Protein AF-A0A520I7S7-F1 (afdb_monomer_lite)

Radius of gyration: 37.5 Å; chains: 1; bounding box: 99×30×79 Å

Secondary structure (DSSP, 8-state):
---S-STTSS-SSTT---TTS-HHHHHHHHHHHHHHHHHHHHHHHHHHHHHHHHHHHHHHHHHHHHHHHHHHHHHHHHHHHHHHHHHHH-HHHHHHHHHHHHHHHHHHH-

Foldseek 3Di:
DDDPPDPVPPDPDVVDPDVPCPPVNVVVVVVVVVVVVVVVVVVVVCVVCVVVVVVVVVVVVVVVVVVVVVVVVVVVVLVVQLVVVCVPVHNVVSNVVSVVVVVVVVVVVD

pLDDT: mean 81.98, std 16.26, range [50.28, 98.5]

Structure (mmCIF, N/CA/C/O backbone):
data_AF-A0A520I7S7-F1
#
_entry.id   AF-A0A520I7S7-F1
#
loop_
_atom_site.group_PDB
_atom_site.id
_atom_site.type_symbol
_atom_site.label_atom_id
_atom_site.label_alt_id
_atom_site.label_comp_id
_atom_site.label_asym_id
_atom_site.label_entity_id
_atom_site.label_seq_id
_atom_site.pdbx_PDB_ins_code
_atom_site.Cartn_x
_atom_site.Cartn_y
_atom_site.Cartn_z
_atom_site.occupancy
_atom_site.B_iso_or_equiv
_atom_site.auth_seq_id
_atom_site.auth_comp_id
_atom_site.auth_asym_id
_atom_site.auth_atom_id
_atom_site.pdbx_PDB_model_num
ATOM 1 N N . MET A 1 1 ? -78.448 5.915 32.210 1.00 54.69 1 MET A N 1
ATOM 2 C CA . MET A 1 1 ? -77.125 5.264 32.102 1.00 54.69 1 MET A CA 1
ATOM 3 C C . MET A 1 1 ? -76.076 6.333 32.388 1.00 54.69 1 MET A C 1
ATOM 5 O O . MET A 1 1 ? -75.835 7.153 31.511 1.00 54.69 1 MET A O 1
ATOM 9 N N . PRO A 1 2 ? -75.605 6.459 33.642 1.00 51.50 2 PRO A N 1
ATOM 10 C CA . PRO A 1 2 ? -74.843 7.617 34.089 1.00 51.50 2 PRO A CA 1
ATOM 11 C C . PRO A 1 2 ? -73.340 7.467 33.817 1.00 51.50 2 PRO A C 1
ATOM 13 O O . PRO A 1 2 ? -72.791 6.376 33.685 1.00 51.50 2 PRO A O 1
ATOM 16 N N . THR A 1 3 ? -72.721 8.628 33.684 1.00 56.03 3 THR A N 1
ATOM 17 C CA . THR A 1 3 ? -71.379 8.979 33.222 1.00 56.03 3 THR A CA 1
ATOM 18 C C . THR A 1 3 ? -70.233 8.417 34.074 1.00 56.03 3 THR A C 1
ATOM 20 O O . THR A 1 3 ? -69.943 8.932 35.147 1.00 56.03 3 THR A O 1
ATOM 23 N N . ARG A 1 4 ? -69.501 7.425 33.547 1.00 59.41 4 ARG A N 1
ATOM 24 C CA . ARG A 1 4 ? -68.213 6.924 34.072 1.00 59.41 4 ARG A CA 1
ATOM 25 C C . ARG A 1 4 ? -67.042 7.717 33.457 1.00 59.41 4 ARG A C 1
ATOM 27 O O . ARG A 1 4 ? -66.297 7.175 32.645 1.00 59.41 4 ARG A O 1
ATOM 34 N N . ARG A 1 5 ? -66.939 9.030 33.711 1.00 63.72 5 ARG A N 1
ATOM 35 C CA . ARG A 1 5 ? -65.827 9.857 33.171 1.00 63.72 5 ARG A CA 1
ATOM 36 C C . ARG A 1 5 ? -65.471 11.110 33.987 1.00 63.72 5 ARG A C 1
ATOM 38 O O . ARG A 1 5 ? -64.773 11.973 33.470 1.00 63.72 5 ARG A O 1
ATOM 45 N N . SER A 1 6 ? -65.930 11.230 35.230 1.00 57.12 6 SER A N 1
ATOM 46 C CA . SER A 1 6 ? -65.582 12.356 36.116 1.00 57.12 6 SER A CA 1
ATOM 47 C C . SER A 1 6 ? -64.438 12.049 37.085 1.00 57.12 6 SER A C 1
ATOM 49 O O . SER A 1 6 ? -63.784 12.973 37.547 1.00 57.12 6 SER A O 1
ATOM 51 N N . ASP A 1 7 ? -64.130 10.775 37.332 1.00 57.09 7 ASP A N 1
ATOM 52 C CA . ASP A 1 7 ? -63.260 10.391 38.458 1.00 57.09 7 ASP A CA 1
ATOM 53 C C . ASP A 1 7 ? -61.759 10.414 38.112 1.00 57.09 7 ASP A C 1
ATOM 55 O O . ASP A 1 7 ? -60.912 10.180 38.963 1.00 57.09 7 ASP A O 1
ATOM 59 N N . VAL A 1 8 ? -61.414 10.722 36.856 1.00 56.75 8 VAL A N 1
ATOM 60 C CA . VAL A 1 8 ? -60.019 10.802 36.372 1.00 56.75 8 VAL A CA 1
ATOM 61 C C . VAL A 1 8 ? -59.481 12.244 36.412 1.00 56.75 8 VAL A C 1
ATOM 63 O O . VAL A 1 8 ? -58.321 12.483 36.102 1.00 56.75 8 VAL A O 1
ATOM 66 N N . LEU A 1 9 ? -60.316 13.225 36.782 1.00 59.38 9 LEU A N 1
ATOM 67 C CA . LEU A 1 9 ? -59.969 14.657 36.784 1.00 59.38 9 LEU A CA 1
ATOM 68 C C . LEU A 1 9 ? -60.062 15.324 38.166 1.00 59.38 9 LEU A C 1
ATOM 70 O O . LEU A 1 9 ? -59.780 16.513 38.279 1.00 59.38 9 LEU A O 1
ATOM 74 N N . SER A 1 10 ? -60.426 14.585 39.215 1.00 57.12 10 SER A N 1
ATOM 75 C CA . SER A 1 10 ? -60.616 15.146 40.562 1.00 57.12 10 SER A CA 1
ATOM 76 C C . SER A 1 10 ? -59.395 15.057 41.461 1.00 57.12 10 SER A C 1
ATOM 78 O O . SER A 1 10 ? -59.515 15.367 42.642 1.00 57.12 10 SER A O 1
ATOM 80 N N . ASP A 1 11 ? -58.232 14.683 40.930 1.00 58.31 11 ASP A N 1
ATOM 81 C CA . ASP A 1 11 ? -57.069 14.523 41.784 1.00 58.31 11 ASP A CA 1
ATOM 82 C C . ASP A 1 11 ? -55.793 15.155 41.249 1.00 58.31 11 ASP A C 1
ATOM 84 O O . ASP A 1 11 ? -54.935 14.486 40.671 1.00 58.31 11 ASP A O 1
ATOM 88 N N . PRO A 1 12 ? -55.639 16.474 41.429 1.00 55.88 12 PRO A N 1
ATOM 89 C CA . PRO A 1 12 ? -54.354 17.089 41.187 1.00 55.88 12 PRO A CA 1
ATOM 90 C C . PRO A 1 12 ? -53.305 16.725 42.266 1.00 55.88 12 PRO A C 1
ATOM 92 O O . PRO A 1 12 ? -52.142 17.038 42.034 1.00 55.88 12 PRO A O 1
ATOM 95 N N . LEU A 1 13 ? -53.647 16.079 43.404 1.00 56.25 13 LEU A N 1
ATOM 96 C CA . LEU A 1 13 ? -52.798 16.052 44.620 1.00 56.25 13 LEU A CA 1
ATOM 97 C C . LEU A 1 13 ? -52.655 14.689 45.373 1.00 56.25 13 LEU A C 1
ATOM 99 O O . LEU A 1 13 ? -51.803 14.610 46.257 1.00 56.25 13 LEU A O 1
ATOM 103 N N . THR A 1 14 ? -53.357 13.594 45.046 1.00 54.97 14 THR A N 1
ATOM 104 C CA . THR A 1 14 ? -53.245 12.282 45.763 1.00 54.97 14 THR A CA 1
ATOM 105 C C . THR A 1 14 ? -51.970 11.484 45.469 1.00 54.97 14 THR A C 1
ATOM 107 O O . THR A 1 14 ? -51.842 10.313 45.812 1.00 54.97 14 THR A O 1
ATOM 110 N N . PHE A 1 15 ? -50.939 12.116 44.918 1.00 51.81 15 PHE A N 1
ATOM 111 C CA . PHE A 1 15 ? -49.605 11.512 44.888 1.00 51.81 15 PHE A CA 1
ATOM 112 C C . PHE A 1 15 ? -48.806 11.742 46.182 1.00 51.81 15 PHE A C 1
ATOM 114 O O . PHE A 1 15 ? -47.663 11.301 46.255 1.00 51.81 15 PHE A O 1
ATOM 121 N N . ALA A 1 16 ? -49.365 12.423 47.194 1.00 58.03 16 ALA A N 1
ATOM 122 C CA . ALA A 1 16 ? -48.577 12.888 48.340 1.00 58.03 16 ALA A CA 1
ATOM 123 C C . ALA A 1 16 ? -49.257 12.793 49.721 1.00 58.03 16 ALA A C 1
ATOM 125 O O . ALA A 1 16 ? -48.910 13.560 50.615 1.00 58.03 16 ALA A O 1
ATOM 126 N N . THR A 1 17 ? -50.195 11.870 49.954 1.00 56.22 17 THR A N 1
ATOM 127 C CA . THR A 1 17 ? -50.667 11.611 51.330 1.00 56.22 17 THR A CA 1
ATOM 128 C C . THR A 1 17 ? -49.878 10.464 51.959 1.00 56.22 17 THR A C 1
ATOM 130 O O . THR A 1 17 ? -50.304 9.310 51.934 1.00 56.22 17 THR A O 1
ATOM 133 N N . GLY A 1 18 ? -48.710 10.800 52.502 1.00 50.28 18 GLY A N 1
ATOM 134 C CA . GLY A 1 18 ? -47.872 9.932 53.326 1.00 50.28 18 GLY A CA 1
ATOM 135 C C . GLY A 1 18 ? -46.864 10.782 54.095 1.00 50.28 18 GLY A C 1
ATOM 136 O O . GLY A 1 18 ? -45.789 11.081 53.587 1.00 50.28 18 GLY A O 1
ATOM 137 N N . GLU A 1 19 ? -47.230 11.198 55.303 1.00 53.00 19 GLU A N 1
ATOM 138 C CA . GLU A 1 19 ? -46.495 12.122 56.182 1.00 53.00 19 GLU A CA 1
ATOM 139 C C . GLU A 1 19 ? -45.143 11.614 56.735 1.00 53.00 19 GLU A C 1
ATOM 141 O O . GLU A 1 19 ? -44.641 12.184 57.693 1.00 53.00 19 GLU A O 1
ATOM 146 N N . ASP A 1 20 ? -44.491 10.628 56.108 1.00 54.94 20 ASP A N 1
ATOM 147 C CA . ASP A 1 20 ? -43.192 10.097 56.567 1.00 54.94 20 ASP A CA 1
ATOM 148 C C . ASP A 1 20 ? -42.138 9.878 55.464 1.00 54.94 20 ASP A C 1
ATOM 150 O O . ASP A 1 20 ? -41.027 9.431 55.758 1.00 54.94 20 ASP A O 1
ATOM 154 N N . GLU A 1 21 ? -42.406 10.225 54.200 1.00 56.31 21 GLU A N 1
ATOM 155 C CA . GLU A 1 21 ? -41.346 10.241 53.182 1.00 56.31 21 GLU A CA 1
ATOM 156 C C . GLU A 1 21 ? -40.828 11.671 53.000 1.00 56.31 21 GLU A C 1
ATOM 158 O O . GLU A 1 21 ? -41.319 12.466 52.199 1.00 56.31 21 GLU A O 1
ATOM 163 N N . SER A 1 22 ? -39.843 12.018 53.834 1.00 69.81 22 SER A N 1
ATOM 164 C CA . SER A 1 22 ? -39.158 13.311 53.799 1.00 69.81 22 SER A CA 1
ATOM 165 C C . SER A 1 22 ? -38.701 13.638 52.378 1.00 69.81 22 SER A C 1
ATOM 167 O O . SER A 1 22 ? -38.105 12.808 51.700 1.00 69.81 22 SER A O 1
ATOM 169 N N . LEU A 1 23 ? -38.877 14.881 51.928 1.00 73.19 23 LEU A N 1
ATOM 170 C CA . LEU A 1 23 ? -38.342 15.344 50.639 1.00 73.19 23 LEU A CA 1
ATOM 171 C C . LEU A 1 23 ? -36.846 15.004 50.466 1.00 73.19 23 LEU A C 1
ATOM 173 O O . LEU A 1 23 ? -36.377 14.774 49.351 1.00 73.19 23 LEU A O 1
ATOM 177 N N . ALA A 1 24 ? -36.106 14.901 51.575 1.00 75.81 24 ALA A N 1
ATOM 178 C CA . ALA A 1 24 ? -34.724 14.443 51.590 1.00 75.81 24 ALA A CA 1
ATOM 179 C C . ALA A 1 24 ? -34.546 12.981 51.123 1.00 75.81 24 ALA A C 1
ATOM 181 O O . ALA A 1 24 ? -33.566 12.689 50.438 1.00 75.81 24 ALA A O 1
ATOM 182 N N . SER A 1 25 ? -35.465 12.063 51.443 1.00 76.56 25 SER A N 1
ATOM 183 C CA . SER A 1 25 ? -35.392 10.664 50.997 1.00 76.56 25 SER A CA 1
ATOM 184 C C . SER A 1 25 ? -35.728 10.517 49.514 1.00 76.56 25 SER A C 1
ATOM 186 O O . SER A 1 25 ? -35.052 9.756 48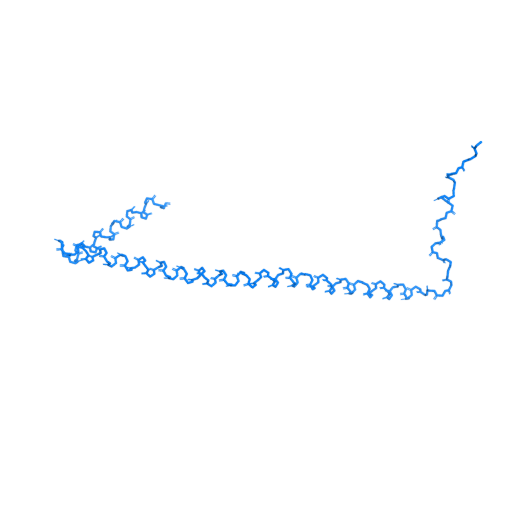.824 1.00 76.56 25 SER A O 1
ATOM 188 N N . ILE A 1 26 ? -36.674 11.302 48.987 1.00 82.06 26 ILE A N 1
ATOM 189 C CA . ILE A 1 26 ? -37.006 11.321 47.551 1.00 82.06 26 ILE A CA 1
ATOM 190 C C . ILE A 1 26 ? -35.809 11.822 46.733 1.00 82.06 26 ILE A C 1
ATOM 192 O O . ILE A 1 26 ? -35.406 11.189 45.756 1.00 82.06 26 ILE A O 1
ATOM 196 N N . VAL A 1 27 ? -35.181 12.923 47.162 1.00 78.75 27 VAL A N 1
ATOM 197 C CA . VAL A 1 27 ? -33.974 13.463 46.512 1.00 78.75 27 VAL A CA 1
ATOM 198 C C . VAL A 1 27 ? -32.791 12.499 46.647 1.00 78.75 27 VAL A C 1
ATOM 200 O O . VAL A 1 27 ? -32.062 12.286 45.678 1.00 78.75 27 VAL A O 1
ATOM 203 N N . GLY A 1 28 ? -32.614 11.867 47.810 1.00 83.38 28 GLY A N 1
ATOM 204 C CA . GLY A 1 28 ? -31.574 10.857 48.024 1.00 83.38 28 GLY A CA 1
ATOM 205 C C . GLY A 1 28 ? -31.753 9.620 47.139 1.00 83.38 28 GLY A C 1
ATOM 206 O O . GLY A 1 28 ? -30.774 9.079 46.616 1.00 83.38 28 GLY A O 1
ATOM 207 N N . ARG A 1 29 ? -33.000 9.204 46.904 1.00 81.75 29 ARG A N 1
ATOM 208 C CA . ARG A 1 29 ? -33.340 8.084 46.024 1.00 81.75 29 ARG A CA 1
ATOM 209 C C . ARG A 1 29 ? -33.126 8.435 44.554 1.00 81.75 29 ARG A C 1
ATOM 211 O O . ARG A 1 29 ? -32.465 7.671 43.861 1.00 81.75 29 ARG A O 1
ATOM 218 N N . LEU A 1 30 ? -33.551 9.621 44.115 1.00 83.12 30 LEU A N 1
ATOM 219 C CA . LEU A 1 30 ? -33.246 10.144 42.778 1.00 83.12 30 LEU A CA 1
ATOM 220 C C . LEU A 1 30 ? -31.735 10.205 42.538 1.00 83.12 30 LEU A C 1
ATOM 222 O O . LEU A 1 30 ? -31.259 9.653 41.558 1.00 83.12 30 LEU A O 1
ATOM 226 N N . ALA A 1 31 ? -30.959 10.789 43.456 1.00 82.50 31 ALA A N 1
ATOM 227 C CA . ALA A 1 31 ? -29.503 10.867 43.326 1.00 82.50 31 ALA A CA 1
ATOM 228 C C . ALA A 1 31 ? -28.842 9.479 43.222 1.00 82.50 31 ALA A C 1
ATOM 230 O O . ALA A 1 31 ? -27.888 9.288 42.462 1.00 82.50 31 ALA A O 1
ATOM 231 N N . THR A 1 32 ? -29.365 8.503 43.966 1.00 83.06 32 THR A N 1
ATOM 232 C CA . THR A 1 32 ? -28.887 7.116 43.941 1.00 83.06 32 THR A CA 1
ATOM 233 C C . THR A 1 32 ? -29.242 6.422 42.625 1.00 83.06 32 THR A C 1
ATOM 235 O O . THR A 1 32 ? -28.384 5.760 42.038 1.00 83.06 32 THR A O 1
ATOM 238 N N . GLU A 1 33 ? -30.460 6.613 42.117 1.00 84.75 33 GLU A N 1
ATOM 239 C CA . GLU A 1 33 ? -30.889 6.065 40.828 1.00 84.75 33 GLU A CA 1
ATOM 240 C C . GLU A 1 33 ? -30.135 6.701 39.653 1.00 84.75 33 GLU A C 1
ATOM 242 O O . GLU A 1 33 ? -29.657 5.972 38.785 1.00 84.75 33 GLU A O 1
ATOM 247 N N . THR A 1 34 ? -29.887 8.016 39.665 1.00 82.88 34 THR A N 1
ATOM 248 C CA . THR A 1 34 ? -29.077 8.690 38.633 1.00 82.88 34 THR A CA 1
ATOM 249 C C . THR A 1 34 ? -27.638 8.184 38.628 1.00 82.88 34 THR A C 1
ATOM 251 O O . THR A 1 34 ? -27.059 7.954 37.567 1.00 82.88 34 THR A O 1
ATOM 254 N N . LYS A 1 35 ? -27.043 7.968 39.809 1.00 84.75 35 LYS A N 1
ATOM 255 C CA . LYS A 1 35 ? -25.691 7.407 39.923 1.00 84.75 35 LYS A CA 1
ATOM 256 C C . LYS A 1 35 ? -25.636 5.977 39.391 1.00 84.75 35 LYS A C 1
ATOM 258 O O . LYS A 1 35 ? -24.719 5.658 38.640 1.00 84.75 35 LYS A O 1
ATOM 263 N N . SER A 1 36 ? -26.614 5.149 39.761 1.00 82.25 36 SER A N 1
ATOM 264 C CA . SER A 1 36 ? -26.746 3.771 39.277 1.00 82.25 36 SER A CA 1
ATOM 265 C C . SER A 1 36 ? -26.864 3.730 37.749 1.00 82.25 36 SER A C 1
ATOM 267 O O . SER A 1 36 ? -26.116 3.001 37.091 1.00 82.25 36 SER A O 1
ATOM 269 N N . LEU A 1 37 ? -27.709 4.597 37.181 1.00 83.56 37 LEU A N 1
ATOM 270 C CA . LEU A 1 37 ? -27.897 4.748 35.740 1.00 83.56 37 LEU A CA 1
ATOM 271 C C . LEU A 1 37 ? -26.604 5.179 35.034 1.00 83.56 37 LEU A C 1
ATOM 273 O O . LEU A 1 37 ? -26.212 4.557 34.050 1.00 83.56 37 LEU A O 1
ATOM 277 N N . ALA A 1 38 ? -25.884 6.162 35.580 1.00 82.94 38 ALA A N 1
ATOM 278 C CA . ALA A 1 38 ? -24.604 6.602 35.031 1.00 82.94 38 ALA A CA 1
ATOM 279 C C . ALA A 1 38 ? -23.560 5.470 35.018 1.00 82.94 38 ALA A C 1
ATOM 281 O O . ALA A 1 38 ? -22.870 5.269 34.018 1.00 82.94 38 ALA A O 1
ATOM 282 N N . THR A 1 39 ? -23.457 4.677 36.092 1.00 84.19 39 THR A N 1
ATOM 283 C CA . THR A 1 39 ? -22.567 3.503 36.107 1.00 84.19 39 THR A CA 1
ATOM 284 C C . THR A 1 39 ? -22.985 2.426 35.108 1.00 84.19 39 THR A C 1
ATOM 286 O O . THR A 1 39 ? -22.113 1.805 34.497 1.00 84.19 39 THR A O 1
ATOM 289 N N . ALA A 1 40 ? -24.287 2.216 34.907 1.00 85.50 40 ALA A N 1
ATOM 290 C CA . ALA A 1 40 ? -24.800 1.257 33.935 1.00 85.50 40 ALA A CA 1
ATOM 291 C C . ALA A 1 40 ? -24.502 1.698 32.496 1.00 85.50 40 ALA A C 1
ATOM 293 O O . ALA A 1 40 ? -24.022 0.891 31.703 1.00 85.50 40 ALA A O 1
ATOM 294 N N . GLU A 1 41 ? -24.686 2.977 32.164 1.00 80.69 41 GLU A N 1
ATOM 295 C CA . GLU A 1 41 ? -24.335 3.507 30.844 1.00 80.69 41 GLU A CA 1
ATOM 296 C C . GLU A 1 41 ? -22.836 3.393 30.569 1.00 80.69 41 GLU A C 1
ATOM 298 O O . GLU A 1 41 ? -22.441 2.928 29.500 1.00 80.69 41 GLU A O 1
ATOM 303 N N . VAL A 1 42 ? -21.984 3.726 31.544 1.00 81.56 42 VAL A N 1
ATOM 304 C CA . VAL A 1 42 ? -20.527 3.558 31.415 1.00 81.56 42 VAL A CA 1
ATOM 305 C C . VAL A 1 42 ? -20.160 2.089 31.185 1.00 81.56 42 VAL A C 1
ATOM 307 O O . VAL A 1 42 ? -19.313 1.794 30.339 1.00 81.56 42 VAL A O 1
ATOM 310 N N . ALA A 1 43 ? -20.800 1.155 31.892 1.00 80.69 43 ALA A N 1
ATOM 311 C CA . ALA A 1 43 ? -20.582 -0.277 31.700 1.00 80.69 43 ALA A CA 1
ATOM 312 C C . ALA A 1 43 ? -21.046 -0.755 30.313 1.00 80.69 43 ALA A 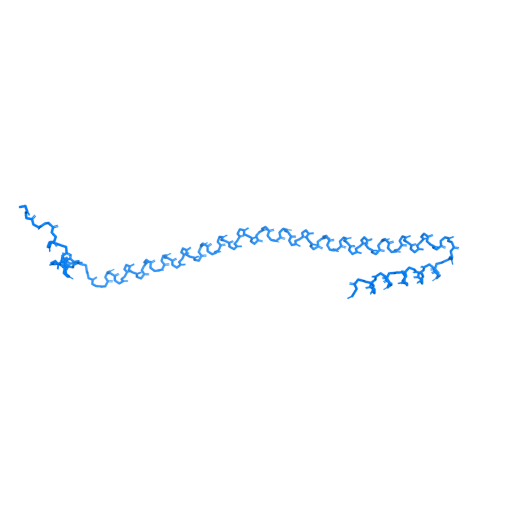C 1
ATOM 314 O O . ALA A 1 43 ? -20.324 -1.506 29.657 1.00 80.69 43 ALA A O 1
ATOM 315 N N . VAL A 1 44 ? -22.195 -0.273 29.831 1.00 79.75 44 VAL A N 1
ATOM 316 C CA . VAL A 1 44 ? -22.727 -0.569 28.492 1.00 79.75 44 VAL A CA 1
ATOM 317 C C . VAL A 1 44 ? -21.806 -0.022 27.403 1.00 79.75 44 VAL A C 1
ATOM 319 O O . VAL A 1 44 ? -21.460 -0.755 26.479 1.00 79.75 44 VAL A O 1
ATOM 322 N N . TYR A 1 45 ? -21.337 1.224 27.521 1.00 74.62 45 TYR A N 1
ATOM 323 C CA . TYR A 1 45 ? -20.357 1.792 26.594 1.00 74.62 45 TYR A CA 1
ATOM 324 C C . TYR A 1 45 ? -19.059 0.987 26.603 1.00 74.62 45 TYR A C 1
ATOM 326 O O . TYR A 1 45 ? -18.555 0.614 25.545 1.00 74.62 45 TYR A O 1
ATOM 334 N N . LYS A 1 46 ? -18.539 0.650 27.785 1.00 76.75 46 LYS A N 1
ATOM 335 C CA . LYS A 1 46 ? -17.313 -0.139 27.919 1.00 76.75 46 LYS A CA 1
ATOM 336 C C . LYS A 1 46 ? -17.448 -1.538 27.316 1.00 76.75 46 LYS A C 1
ATOM 338 O O . LYS A 1 46 ? -16.503 -1.994 26.684 1.00 76.75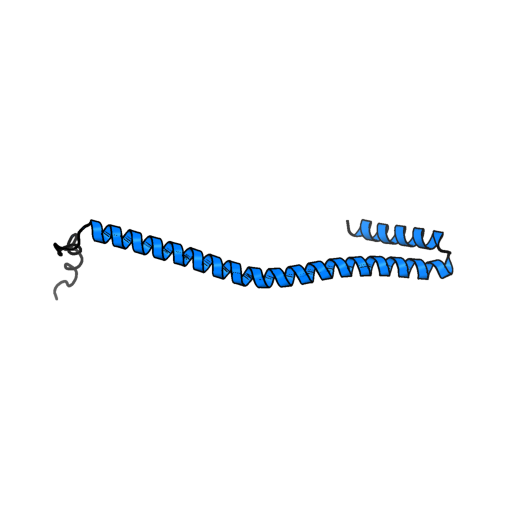 46 LYS A O 1
ATOM 343 N N . ALA A 1 47 ? -18.595 -2.200 27.462 1.00 73.12 47 ALA A N 1
ATOM 344 C CA . ALA A 1 47 ? -18.858 -3.491 26.827 1.00 73.12 47 ALA A CA 1
ATOM 345 C C . ALA A 1 47 ? -18.938 -3.353 25.298 1.00 73.12 47 ALA A C 1
ATOM 347 O O . ALA A 1 47 ? -18.248 -4.065 24.571 1.00 73.12 47 ALA A O 1
ATOM 348 N N . LYS A 1 48 ? -19.688 -2.357 24.809 1.00 73.00 48 LYS A N 1
ATOM 349 C CA . LYS A 1 48 ? -19.874 -2.102 23.376 1.00 73.00 48 LYS A CA 1
ATOM 350 C C . LYS A 1 48 ? -18.556 -1.784 22.666 1.00 73.00 48 LYS A C 1
ATOM 352 O O . LYS A 1 48 ? -18.335 -2.273 21.561 1.00 73.00 48 LYS A O 1
ATOM 357 N N . PHE A 1 49 ? -17.674 -1.015 23.311 1.00 63.66 49 PHE A N 1
ATOM 358 C CA . PHE A 1 49 ? -16.340 -0.688 22.797 1.00 63.66 49 PHE A CA 1
ATOM 359 C C . PHE A 1 49 ? -15.298 -1.782 23.057 1.00 63.66 49 PHE A C 1
ATOM 361 O O . PHE A 1 49 ? -14.416 -1.983 22.230 1.00 63.66 49 PHE A O 1
ATOM 368 N N . GLY A 1 50 ? -15.369 -2.495 24.181 1.00 62.66 50 GLY A N 1
ATOM 369 C CA . GLY A 1 50 ? -14.405 -3.540 24.535 1.00 62.66 50 GLY A CA 1
ATOM 370 C C . GLY A 1 50 ? -14.515 -4.772 23.639 1.00 62.66 50 GLY A C 1
ATOM 371 O O . GLY A 1 50 ? -13.499 -5.317 23.204 1.00 62.66 50 GLY A O 1
ATOM 372 N N . GLU A 1 51 ? -15.741 -5.173 23.308 1.00 60.47 51 GLU A N 1
ATOM 373 C CA . GLU A 1 51 ? -15.993 -6.345 22.471 1.00 60.47 51 GLU A CA 1
ATOM 374 C C . GLU A 1 51 ? -15.596 -6.092 21.012 1.00 60.47 51 GLU A C 1
ATOM 376 O O . GLU A 1 51 ? -14.885 -6.902 20.412 1.00 60.47 51 GLU A O 1
ATOM 381 N N . THR A 1 52 ? -15.907 -4.904 20.478 1.00 60.28 52 THR A N 1
ATOM 382 C CA . THR A 1 52 ? -15.422 -4.494 19.151 1.00 60.28 52 THR A CA 1
ATOM 383 C C . THR A 1 52 ? -13.907 -4.302 19.126 1.00 60.28 52 THR A C 1
ATOM 385 O O . THR A 1 52 ? -13.254 -4.798 18.209 1.00 60.28 52 THR A O 1
ATOM 388 N N . ALA A 1 53 ? -13.306 -3.647 20.125 1.00 62.25 53 ALA A N 1
ATOM 389 C CA . ALA A 1 53 ? -11.869 -3.363 20.133 1.00 62.25 53 ALA A CA 1
ATOM 390 C C . ALA A 1 53 ? -10.998 -4.625 20.013 1.00 62.25 53 ALA A C 1
ATOM 392 O O . ALA A 1 53 ? -9.959 -4.590 19.351 1.00 62.25 53 ALA A O 1
ATOM 393 N N . SER A 1 54 ? -11.416 -5.749 20.604 1.00 63.03 54 SER A N 1
ATOM 394 C CA . SER A 1 54 ? -10.668 -7.010 20.512 1.00 63.03 54 SER A CA 1
ATOM 395 C C . SER A 1 54 ? -10.645 -7.583 19.085 1.00 63.03 54 SER A C 1
ATOM 397 O O . SER A 1 54 ? -9.583 -7.973 18.590 1.00 63.03 54 SER A O 1
ATOM 399 N N . ALA A 1 55 ? -11.784 -7.545 18.386 1.00 65.88 55 ALA A N 1
ATOM 400 C CA . ALA A 1 55 ? -11.912 -7.997 17.005 1.00 65.88 55 ALA A CA 1
ATOM 401 C C . ALA A 1 55 ? -11.145 -7.077 16.038 1.00 65.88 55 ALA A C 1
ATOM 403 O O . ALA A 1 55 ? -10.406 -7.561 15.177 1.00 65.88 55 ALA A O 1
ATOM 404 N N . TYR A 1 56 ? -11.231 -5.756 16.238 1.00 71.56 56 TYR A N 1
ATOM 405 C CA . TYR A 1 56 ? -10.467 -4.777 15.457 1.00 71.56 56 TYR A CA 1
ATOM 406 C C . TYR A 1 56 ? -8.960 -4.926 15.650 1.00 71.56 56 TYR A C 1
ATOM 408 O O . TYR A 1 56 ? -8.212 -4.765 14.691 1.00 71.56 56 TYR A O 1
ATOM 416 N N . LYS A 1 57 ? -8.491 -5.275 16.854 1.00 77.38 57 LYS A N 1
ATOM 417 C CA . LYS A 1 57 ? -7.060 -5.469 17.114 1.00 77.38 57 LYS A CA 1
ATOM 418 C C . LYS A 1 57 ? -6.493 -6.639 16.309 1.00 77.38 57 LYS A C 1
ATOM 420 O O . LYS A 1 57 ? -5.431 -6.503 15.707 1.00 77.38 57 LYS A O 1
ATOM 425 N N . SER A 1 58 ? -7.198 -7.770 16.286 1.00 77.12 58 SER A N 1
ATOM 426 C CA . SER A 1 58 ? -6.806 -8.938 15.488 1.00 77.12 58 SER A CA 1
ATOM 427 C C . SER A 1 58 ? -6.805 -8.605 13.993 1.00 77.12 58 SER A C 1
ATOM 429 O O . SER A 1 58 ? -5.791 -8.788 13.320 1.00 77.12 58 SER A O 1
ATOM 431 N N . ALA A 1 59 ? -7.889 -8.003 13.494 1.00 79.88 59 ALA A N 1
ATOM 432 C CA . ALA A 1 59 ? -7.992 -7.578 12.100 1.00 79.88 59 ALA A CA 1
ATOM 433 C C . ALA A 1 59 ? -6.888 -6.579 11.700 1.00 79.88 59 ALA A C 1
ATOM 435 O O . ALA A 1 59 ? -6.281 -6.727 10.642 1.00 79.88 59 ALA A O 1
ATOM 436 N N . ALA A 1 60 ? -6.568 -5.610 12.562 1.00 86.62 60 ALA A N 1
ATOM 437 C CA . ALA A 1 60 ? -5.501 -4.640 12.330 1.00 86.62 60 ALA A CA 1
ATOM 438 C C . ALA A 1 60 ? -4.112 -5.297 12.277 1.00 86.62 60 ALA A C 1
ATOM 440 O O . ALA A 1 60 ? -3.296 -4.925 11.436 1.00 86.62 60 ALA A O 1
ATOM 441 N N . MET A 1 61 ? -3.844 -6.294 13.128 1.00 88.75 61 MET A N 1
ATOM 442 C CA . MET A 1 61 ? -2.588 -7.050 13.087 1.00 88.75 61 MET A CA 1
ATOM 443 C C . MET A 1 61 ? -2.458 -7.855 11.792 1.00 88.75 61 MET A C 1
ATOM 445 O O . MET A 1 61 ? -1.424 -7.773 11.131 1.00 88.75 61 MET A O 1
ATOM 449 N N . PHE A 1 62 ? -3.506 -8.577 11.384 1.00 90.12 62 PHE A N 1
ATOM 450 C CA . PHE A 1 62 ? -3.499 -9.303 10.112 1.00 90.12 62 PHE A CA 1
ATOM 451 C C . PHE A 1 62 ? -3.330 -8.366 8.916 1.00 90.12 62 PHE A C 1
ATOM 453 O O . PHE A 1 62 ? -2.558 -8.674 8.011 1.00 90.12 62 PHE A O 1
ATOM 460 N N . PHE A 1 63 ? -3.985 -7.204 8.929 1.00 92.12 63 PHE A N 1
ATOM 461 C CA . PHE A 1 63 ? -3.826 -6.199 7.883 1.00 92.12 63 PHE A CA 1
ATOM 462 C C . PHE A 1 63 ? -2.398 -5.644 7.832 1.00 92.12 63 PHE A C 1
ATOM 464 O O . PHE A 1 63 ? -1.811 -5.570 6.757 1.00 92.12 63 PHE A O 1
ATOM 471 N N . ALA A 1 64 ? -1.800 -5.321 8.982 1.00 95.00 64 ALA A N 1
ATOM 472 C CA . ALA A 1 64 ? -0.418 -4.850 9.045 1.00 95.00 64 ALA A CA 1
ATOM 473 C C . ALA A 1 64 ? 0.562 -5.888 8.476 1.00 95.00 64 ALA A C 1
ATOM 475 O O . ALA A 1 64 ? 1.409 -5.553 7.649 1.00 95.00 64 ALA A O 1
ATOM 476 N N . VAL A 1 65 ? 0.410 -7.159 8.860 1.00 96.62 65 VAL A N 1
ATOM 477 C CA . VAL A 1 65 ? 1.220 -8.257 8.314 1.00 96.62 65 VAL A CA 1
ATOM 478 C C . VAL A 1 65 ? 0.993 -8.403 6.810 1.00 96.62 65 VAL A C 1
ATOM 480 O O . VAL A 1 65 ? 1.962 -8.521 6.064 1.00 96.62 65 VAL A O 1
ATOM 483 N N . ALA A 1 66 ? -0.254 -8.337 6.341 1.00 96.12 66 ALA A N 1
ATOM 484 C CA . ALA A 1 66 ? -0.575 -8.423 4.920 1.00 96.12 66 ALA A CA 1
ATOM 485 C C . ALA A 1 66 ? 0.069 -7.289 4.109 1.00 96.12 66 ALA A C 1
ATOM 487 O O . ALA A 1 66 ? 0.614 -7.554 3.043 1.00 96.12 66 ALA A O 1
ATOM 488 N N . VAL A 1 67 ? 0.078 -6.053 4.617 1.00 97.75 67 VAL A N 1
ATOM 489 C CA . VAL A 1 67 ? 0.745 -4.912 3.966 1.00 97.75 67 VAL A CA 1
ATOM 490 C C . VAL A 1 67 ? 2.253 -5.140 3.866 1.00 97.75 67 VAL A C 1
ATOM 492 O O . VAL A 1 67 ? 2.834 -4.942 2.800 1.00 97.75 67 VAL A O 1
ATOM 495 N N . VAL A 1 68 ? 2.890 -5.601 4.946 1.00 98.25 68 VAL A N 1
ATOM 496 C CA . VAL A 1 68 ? 4.329 -5.910 4.946 1.00 98.25 68 VAL A CA 1
ATOM 497 C C . VAL A 1 68 ? 4.646 -7.031 3.953 1.00 98.25 68 VAL A C 1
ATOM 499 O O . VAL A 1 68 ? 5.585 -6.907 3.168 1.00 98.25 68 VAL A O 1
ATOM 502 N N . LEU A 1 69 ? 3.847 -8.101 3.942 1.00 98.06 69 LEU A N 1
ATOM 503 C CA . LEU A 1 69 ? 4.017 -9.213 3.007 1.00 98.06 69 LEU A CA 1
ATOM 504 C C . LEU A 1 69 ? 3.759 -8.795 1.557 1.00 98.06 69 LEU A C 1
ATOM 506 O O . LEU A 1 69 ? 4.504 -9.212 0.677 1.00 98.06 69 LEU A O 1
ATOM 510 N N . ALA A 1 70 ? 2.759 -7.952 1.300 1.00 98.06 70 ALA A N 1
ATOM 511 C CA . ALA A 1 70 ? 2.477 -7.424 -0.030 1.00 98.06 70 ALA A CA 1
ATOM 512 C C . ALA A 1 70 ? 3.644 -6.575 -0.551 1.00 98.06 70 ALA A C 1
ATOM 514 O O . ALA A 1 70 ? 4.060 -6.743 -1.696 1.00 98.06 70 ALA A O 1
ATOM 515 N N . LEU A 1 71 ? 4.226 -5.720 0.298 1.00 97.88 71 LEU A N 1
ATOM 516 C CA . LEU A 1 71 ? 5.410 -4.940 -0.057 1.00 97.88 71 LEU A CA 1
ATOM 517 C C . LEU A 1 71 ? 6.622 -5.843 -0.328 1.00 97.88 71 LEU A C 1
ATOM 519 O O . LEU A 1 71 ? 7.305 -5.666 -1.336 1.00 97.88 71 LEU A O 1
ATOM 523 N N . ALA A 1 72 ? 6.873 -6.835 0.530 1.00 98.31 72 ALA A N 1
ATOM 524 C CA . ALA A 1 72 ? 7.962 -7.791 0.342 1.00 98.31 72 ALA A CA 1
ATOM 525 C C . ALA A 1 72 ? 7.797 -8.600 -0.957 1.00 98.31 72 ALA A C 1
ATOM 527 O O . ALA A 1 72 ? 8.754 -8.753 -1.717 1.00 98.31 72 ALA A O 1
ATOM 528 N N . ALA A 1 73 ? 6.580 -9.067 -1.242 1.00 98.44 73 ALA A N 1
ATOM 529 C CA . ALA A 1 73 ? 6.249 -9.782 -2.468 1.00 98.44 73 ALA A CA 1
ATOM 530 C C . ALA A 1 73 ? 6.423 -8.899 -3.708 1.00 98.44 73 ALA A C 1
ATOM 532 O O . ALA A 1 73 ? 6.975 -9.362 -4.701 1.00 98.44 73 ALA A O 1
ATOM 533 N N . LEU A 1 74 ? 6.016 -7.627 -3.649 1.00 98.12 74 LEU A N 1
ATOM 534 C CA . LEU A 1 74 ? 6.207 -6.676 -4.744 1.00 98.12 74 LEU A CA 1
ATOM 535 C C . LEU A 1 74 ? 7.695 -6.450 -5.033 1.00 98.12 74 LEU A C 1
ATOM 537 O O . LEU A 1 74 ? 8.106 -6.531 -6.187 1.00 98.12 74 LEU A O 1
ATOM 541 N N . ILE A 1 75 ? 8.523 -6.246 -4.005 1.00 98.19 75 ILE A N 1
ATOM 542 C CA . ILE A 1 75 ? 9.979 -6.120 -4.176 1.00 98.19 75 ILE A CA 1
ATOM 543 C C . ILE A 1 75 ? 10.559 -7.400 -4.792 1.00 98.19 75 ILE A C 1
ATOM 545 O O . ILE A 1 75 ? 11.300 -7.324 -5.771 1.00 98.19 75 ILE A O 1
ATOM 549 N N . ALA A 1 76 ? 10.205 -8.574 -4.262 1.00 98.50 76 ALA A N 1
ATOM 550 C CA . ALA A 1 76 ? 10.679 -9.856 -4.779 1.00 98.50 76 ALA A CA 1
ATOM 551 C C . ALA A 1 76 ? 10.254 -10.092 -6.239 1.00 98.50 76 ALA A C 1
ATOM 553 O O . ALA A 1 76 ? 11.057 -10.568 -7.040 1.00 98.50 76 ALA A O 1
ATOM 554 N N . LEU A 1 77 ? 9.027 -9.709 -6.605 1.00 98.19 77 LEU A N 1
ATOM 555 C CA . LEU A 1 77 ? 8.514 -9.780 -7.972 1.00 98.19 77 LEU A CA 1
ATOM 556 C C . LEU A 1 77 ? 9.317 -8.881 -8.918 1.00 98.19 77 LEU A C 1
ATOM 558 O O . LEU A 1 77 ? 9.705 -9.327 -9.995 1.00 98.19 77 LEU A O 1
ATOM 562 N N . LEU A 1 78 ? 9.609 -7.642 -8.512 1.00 98.19 78 LEU A N 1
ATOM 563 C CA . LEU A 1 78 ? 10.422 -6.716 -9.303 1.00 98.19 78 LEU A CA 1
ATOM 564 C C . LEU A 1 78 ? 11.849 -7.239 -9.486 1.00 98.19 78 LEU A C 1
ATOM 566 O O . LEU A 1 78 ? 12.362 -7.230 -10.603 1.00 98.19 78 LEU A O 1
ATOM 570 N N . VAL A 1 79 ? 12.474 -7.754 -8.423 1.00 98.06 79 VAL A N 1
ATOM 571 C CA . VAL A 1 79 ? 13.803 -8.377 -8.506 1.00 98.06 79 VAL A CA 1
ATOM 572 C C . VAL A 1 79 ? 13.773 -9.586 -9.442 1.00 98.06 79 VAL A C 1
ATOM 574 O O . VAL A 1 79 ? 14.615 -9.685 -10.331 1.00 98.06 79 VAL A O 1
ATOM 577 N N . GLY A 1 80 ? 12.786 -10.474 -9.306 1.00 98.19 80 GLY A N 1
ATOM 578 C CA . GLY A 1 80 ? 12.619 -11.632 -10.186 1.00 98.19 80 GLY A CA 1
ATOM 579 C C . GLY A 1 80 ? 12.424 -11.242 -11.654 1.00 98.19 80 GLY A C 1
ATOM 580 O O . GLY A 1 80 ? 13.048 -11.835 -12.536 1.00 98.19 80 GLY A O 1
ATOM 581 N N . ALA A 1 81 ? 11.629 -10.204 -11.926 1.00 97.81 81 ALA A N 1
ATOM 582 C CA . ALA A 1 81 ? 11.439 -9.664 -13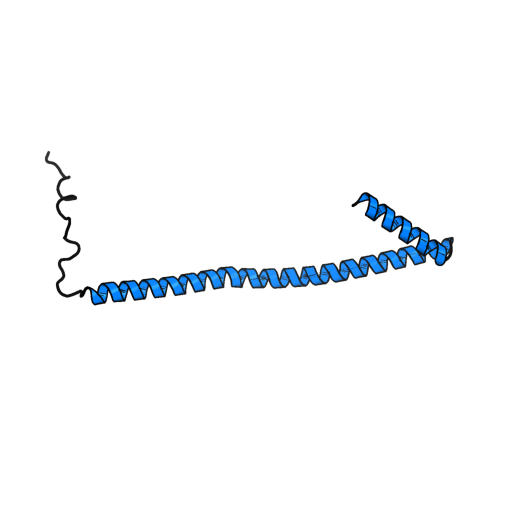.270 1.00 97.81 81 ALA A CA 1
ATOM 583 C C . ALA A 1 81 ? 12.753 -9.119 -13.851 1.00 97.81 81 ALA A C 1
ATOM 585 O O . ALA A 1 81 ? 13.115 -9.465 -14.976 1.00 97.81 81 ALA A O 1
ATOM 586 N N . ILE A 1 82 ? 13.505 -8.338 -13.069 1.00 98.19 82 ILE A N 1
ATOM 587 C CA . ILE A 1 82 ? 14.818 -7.817 -13.471 1.00 98.19 82 ILE A CA 1
ATOM 588 C C . ILE A 1 82 ? 15.770 -8.968 -13.796 1.00 98.19 82 ILE A C 1
ATOM 590 O O . ILE A 1 82 ? 16.380 -8.954 -14.860 1.00 98.19 82 ILE A O 1
ATOM 594 N N . LEU A 1 83 ? 15.883 -9.976 -12.927 1.00 98.31 83 LEU A N 1
ATOM 595 C CA . LEU A 1 83 ? 16.778 -11.117 -13.148 1.00 98.31 83 LEU A CA 1
ATOM 596 C C . LEU A 1 83 ? 16.387 -11.924 -14.388 1.00 98.31 83 LEU A C 1
ATOM 598 O O . LEU A 1 83 ? 17.261 -12.345 -15.141 1.00 98.31 83 LEU A O 1
ATOM 602 N N . THR A 1 84 ? 15.088 -12.092 -14.632 1.00 98.12 84 THR A N 1
ATOM 603 C CA . THR A 1 84 ? 14.582 -12.783 -15.823 1.00 98.12 84 THR A CA 1
ATOM 604 C C . THR A 1 84 ? 14.979 -12.030 -17.090 1.00 98.12 84 THR A C 1
ATOM 606 O O . THR A 1 84 ? 15.591 -12.608 -17.985 1.00 98.12 84 THR A O 1
ATOM 609 N N . VAL A 1 85 ? 14.710 -10.722 -17.152 1.00 97.19 85 VAL A N 1
ATOM 610 C CA . VAL A 1 85 ? 15.041 -9.877 -18.313 1.00 97.19 85 VAL A CA 1
ATOM 611 C C . VAL A 1 85 ? 16.556 -9.722 -18.487 1.00 97.19 85 VAL A C 1
ATOM 613 O O . VAL A 1 85 ? 17.052 -9.676 -19.614 1.00 97.19 85 VAL A O 1
ATOM 616 N N . ALA A 1 86 ? 17.315 -9.713 -17.390 1.00 97.75 86 ALA A N 1
ATOM 617 C CA . ALA A 1 86 ? 18.769 -9.608 -17.415 1.00 97.75 86 ALA A CA 1
ATOM 618 C C . ALA A 1 86 ? 19.435 -10.752 -18.191 1.00 97.75 86 ALA A C 1
ATOM 620 O O . ALA A 1 86 ? 20.512 -10.537 -18.745 1.00 97.75 86 ALA A O 1
ATOM 621 N N . THR A 1 87 ? 18.792 -11.923 -18.299 1.00 97.12 87 THR A N 1
ATOM 622 C CA . THR A 1 87 ? 19.301 -13.040 -19.115 1.00 97.12 87 THR A CA 1
ATOM 623 C C . THR A 1 87 ? 19.332 -12.738 -20.616 1.00 97.12 87 THR A C 1
ATOM 625 O O . THR A 1 87 ? 20.098 -13.371 -21.338 1.00 97.12 87 THR A O 1
ATOM 628 N N . LEU A 1 88 ? 18.548 -11.759 -21.088 1.00 97.44 88 LEU A N 1
ATOM 629 C CA . LEU A 1 88 ? 18.446 -11.405 -22.506 1.00 97.44 88 LEU A CA 1
ATOM 630 C C . LEU A 1 88 ? 19.235 -10.141 -22.867 1.00 97.44 88 LEU A C 1
ATOM 632 O O . LEU A 1 88 ? 19.853 -10.087 -23.924 1.00 97.44 88 LEU A O 1
ATOM 636 N N . VAL A 1 89 ? 19.198 -9.114 -22.011 1.00 96.94 89 VAL A N 1
ATOM 637 C CA . VAL A 1 89 ? 19.733 -7.769 -22.330 1.00 96.94 89 VAL A CA 1
ATOM 638 C C . VAL A 1 89 ? 20.833 -7.297 -21.375 1.00 96.94 89 VAL A C 1
ATOM 640 O O . VAL A 1 89 ? 21.352 -6.189 -21.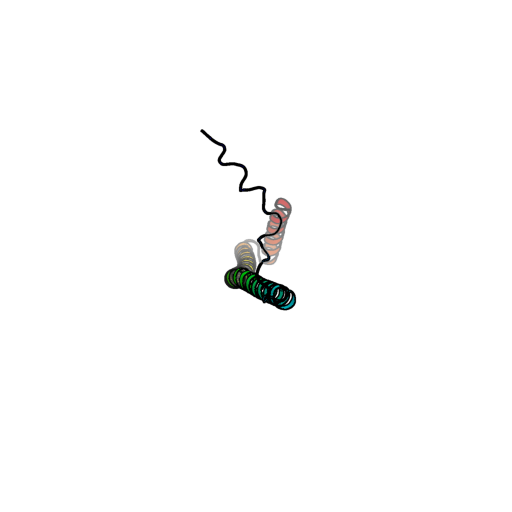508 1.00 96.94 89 VAL A O 1
ATOM 643 N N . GLY A 1 90 ? 21.201 -8.131 -20.402 1.00 95.94 90 GLY A N 1
ATOM 644 C CA . GLY A 1 90 ? 22.122 -7.776 -19.332 1.00 95.94 90 GLY A CA 1
ATOM 645 C C . GLY A 1 90 ? 21.462 -6.972 -18.198 1.00 95.94 90 GLY A C 1
ATOM 646 O O . GLY A 1 90 ? 20.378 -6.403 -18.355 1.00 95.94 90 GLY A O 1
ATOM 647 N N . PRO A 1 91 ? 22.112 -6.905 -17.023 1.00 94.25 91 PRO A N 1
ATOM 648 C CA . PRO A 1 91 ? 21.500 -6.388 -15.799 1.00 94.25 91 PRO A CA 1
ATOM 649 C C . PRO A 1 91 ? 21.191 -4.885 -15.841 1.00 94.25 91 PRO A C 1
ATOM 651 O O . PRO A 1 91 ? 20.166 -4.468 -15.311 1.00 94.25 91 PRO A O 1
ATOM 654 N N . GLY A 1 92 ? 22.031 -4.070 -16.491 1.00 95.69 92 GLY A N 1
ATOM 655 C CA . GLY A 1 92 ? 21.826 -2.616 -16.563 1.00 95.69 92 GLY A CA 1
ATOM 656 C C . GLY A 1 92 ? 20.607 -2.210 -17.398 1.00 95.69 92 GLY A C 1
ATOM 657 O O . GLY A 1 92 ? 19.834 -1.348 -16.995 1.00 95.69 92 GLY A O 1
ATOM 658 N N . TRP A 1 93 ? 20.392 -2.861 -18.542 1.00 96.94 93 TRP A N 1
ATOM 659 C CA . TRP A 1 93 ? 19.221 -2.588 -19.379 1.00 96.94 93 TRP A CA 1
ATOM 660 C C . TRP A 1 93 ? 17.944 -3.183 -18.791 1.00 96.94 93 TRP A C 1
ATOM 662 O O . TRP A 1 93 ? 16.882 -2.572 -18.894 1.00 96.94 93 TRP A O 1
ATOM 672 N N . ALA A 1 94 ? 18.040 -4.330 -18.116 1.00 97.44 94 ALA A N 1
ATOM 673 C CA . ALA A 1 94 ? 16.900 -4.943 -17.449 1.00 97.44 94 ALA A CA 1
ATOM 674 C C . ALA A 1 94 ? 16.298 -4.038 -16.364 1.00 97.44 94 ALA A C 1
ATOM 676 O O . ALA A 1 94 ? 15.079 -3.872 -16.319 1.00 97.44 94 ALA A O 1
ATOM 677 N N . THR A 1 95 ? 17.127 -3.407 -15.526 1.00 97.12 95 THR A N 1
ATOM 678 C CA . THR A 1 95 ? 16.633 -2.474 -14.500 1.00 97.12 95 THR A CA 1
ATOM 679 C C . THR A 1 95 ? 15.962 -1.256 -15.128 1.00 97.12 95 THR A C 1
ATOM 681 O O . THR A 1 95 ? 14.863 -0.897 -14.712 1.00 97.12 95 THR A O 1
ATOM 684 N N . ALA A 1 96 ? 16.565 -0.662 -16.164 1.00 97.94 96 ALA A N 1
ATOM 685 C CA . ALA A 1 96 ? 15.991 0.484 -16.867 1.00 97.94 96 ALA A CA 1
ATOM 686 C C . ALA A 1 96 ? 14.614 0.157 -17.470 1.00 97.94 96 ALA A C 1
ATOM 688 O O . ALA A 1 96 ? 13.662 0.912 -17.275 1.00 97.94 96 ALA A O 1
ATOM 689 N N . ILE A 1 97 ? 14.484 -0.992 -18.141 1.00 98.06 97 ILE A N 1
ATOM 690 C CA . ILE A 1 97 ? 13.221 -1.441 -18.744 1.00 98.06 97 ILE A CA 1
ATOM 691 C C . ILE A 1 97 ? 12.146 -1.640 -17.673 1.00 98.06 97 ILE A C 1
ATOM 693 O O . ILE A 1 97 ? 11.035 -1.134 -17.825 1.00 98.06 97 ILE A O 1
ATOM 697 N N . VAL A 1 98 ? 12.463 -2.347 -16.583 1.00 97.88 98 VAL A N 1
ATOM 698 C CA . VAL A 1 98 ? 11.487 -2.624 -15.518 1.00 97.88 98 VAL A CA 1
ATOM 699 C C . VAL A 1 98 ? 11.043 -1.332 -14.831 1.00 97.88 98 VAL A C 1
ATOM 701 O O . VAL A 1 98 ? 9.850 -1.153 -14.606 1.00 97.88 98 VAL A O 1
ATOM 704 N N . VAL A 1 99 ? 11.959 -0.400 -14.555 1.00 97.94 99 VAL A N 1
ATOM 705 C CA . VAL A 1 99 ? 11.611 0.901 -13.958 1.00 97.94 99 VAL A CA 1
ATOM 706 C C . VAL A 1 99 ? 10.674 1.687 -14.869 1.00 97.94 99 VAL A C 1
ATOM 708 O O . VAL A 1 99 ? 9.633 2.151 -14.409 1.00 97.94 99 VAL A O 1
ATOM 711 N N . VAL A 1 100 ? 10.996 1.803 -16.160 1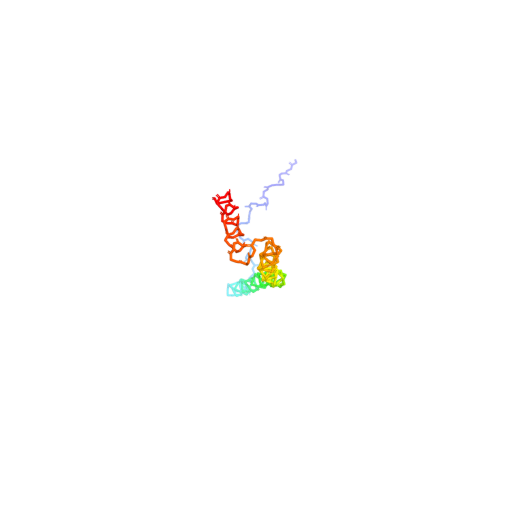.00 98.25 100 VAL A N 1
ATOM 712 C CA . VAL A 1 100 ? 10.138 2.510 -17.124 1.00 98.25 100 VAL A CA 1
ATOM 713 C C . VAL A 1 100 ? 8.763 1.848 -17.221 1.00 98.25 100 VAL A C 1
ATOM 715 O O . VAL A 1 100 ? 7.754 2.550 -17.211 1.00 98.25 100 VAL A O 1
ATOM 718 N N . ALA A 1 101 ? 8.697 0.515 -17.249 1.00 97.69 101 ALA A N 1
ATOM 719 C CA . ALA A 1 101 ? 7.434 -0.217 -17.286 1.00 97.69 101 ALA A CA 1
ATOM 720 C C . ALA A 1 101 ? 6.575 0.034 -16.033 1.00 97.69 101 ALA A C 1
ATOM 722 O O . ALA A 1 101 ? 5.383 0.315 -16.153 1.00 97.69 101 ALA A O 1
ATOM 723 N N . VAL A 1 102 ? 7.168 -0.010 -14.835 1.00 97.88 102 VAL A N 1
ATOM 724 C CA . VAL A 1 102 ? 6.455 0.259 -13.573 1.00 97.88 102 VAL A CA 1
ATOM 725 C C . VAL A 1 102 ? 5.967 1.706 -13.513 1.00 97.88 102 VAL A C 1
ATOM 727 O O . VAL A 1 102 ? 4.825 1.944 -13.125 1.00 97.88 102 VAL A O 1
ATOM 730 N N . LEU A 1 103 ? 6.789 2.672 -13.934 1.00 98.00 103 LEU A N 1
ATOM 731 C CA . LEU A 1 103 ? 6.389 4.080 -13.986 1.00 98.00 103 LEU A CA 1
ATOM 732 C C . LEU A 1 103 ? 5.271 4.326 -15.002 1.00 98.00 103 LEU A C 1
ATOM 734 O O . LEU A 1 103 ? 4.370 5.109 -14.719 1.00 98.00 103 LEU A O 1
ATOM 738 N N . ALA A 1 104 ? 5.285 3.642 -16.148 1.00 98.31 104 ALA A N 1
ATOM 739 C CA . ALA A 1 104 ? 4.200 3.721 -17.121 1.00 98.31 104 ALA A CA 1
ATOM 740 C C . ALA A 1 104 ? 2.878 3.205 -16.531 1.00 98.31 104 ALA A C 1
ATOM 742 O O . ALA A 1 104 ? 1.852 3.862 -16.669 1.00 98.31 104 ALA A O 1
ATOM 743 N N . VAL A 1 105 ? 2.905 2.074 -15.815 1.00 97.62 105 VAL A N 1
ATOM 744 C CA . VAL A 1 105 ? 1.724 1.561 -15.100 1.00 97.62 105 VAL A CA 1
ATOM 745 C C . VAL A 1 105 ? 1.257 2.557 -14.037 1.00 97.62 105 VAL A C 1
ATOM 747 O O . VAL A 1 105 ? 0.072 2.870 -13.984 1.00 97.62 105 VAL A O 1
ATOM 750 N N . ALA A 1 106 ? 2.169 3.102 -13.229 1.00 96.88 106 ALA A N 1
ATOM 751 C CA . ALA A 1 106 ? 1.828 4.100 -12.217 1.00 96.88 106 ALA A CA 1
ATOM 752 C C . ALA A 1 106 ? 1.189 5.357 -12.831 1.00 96.88 106 ALA A C 1
ATOM 754 O O . ALA A 1 106 ? 0.207 5.856 -12.297 1.00 96.88 106 ALA A O 1
ATOM 755 N N . ALA A 1 107 ? 1.696 5.828 -13.973 1.00 97.81 107 ALA A N 1
ATOM 756 C CA . ALA A 1 107 ? 1.151 6.980 -14.687 1.00 97.81 107 ALA A CA 1
ATOM 757 C C . ALA A 1 107 ? -0.247 6.730 -15.280 1.00 97.81 107 ALA A C 1
ATOM 759 O O . ALA A 1 107 ? -1.006 7.675 -15.438 1.00 97.81 107 ALA A O 1
ATOM 760 N N . ILE A 1 108 ? -0.592 5.480 -15.610 1.00 98.38 108 ILE A N 1
ATOM 761 C CA . ILE A 1 108 ? -1.940 5.106 -16.075 1.00 98.38 108 ILE A CA 1
ATOM 762 C C . ILE A 1 108 ? -2.939 5.059 -14.908 1.00 98.38 108 ILE A C 1
ATOM 764 O O . ILE A 1 108 ? -4.129 5.285 -15.112 1.00 98.38 108 ILE A O 1
ATOM 768 N N . LEU A 1 109 ? -2.471 4.713 -13.706 1.00 96.31 109 LEU A N 1
ATOM 769 C CA . LEU A 1 109 ? -3.312 4.550 -12.517 1.00 96.31 109 LEU A CA 1
ATOM 770 C C . LEU A 1 109 ? -3.519 5.848 -11.716 1.00 96.31 109 LEU A C 1
ATOM 772 O O . LEU A 1 109 ? -4.466 5.901 -10.931 1.00 96.31 109 LEU A O 1
ATOM 776 N N . ALA A 1 110 ? -2.618 6.824 -11.855 1.00 88.94 110 ALA A N 1
ATOM 777 C CA . ALA A 1 110 ? -2.670 8.124 -11.178 1.00 88.94 110 ALA A CA 1
ATOM 778 C C . ALA A 1 110 ? -3.700 9.069 -11.813 1.00 88.94 110 ALA A C 1
ATOM 780 O O . ALA A 1 110 ? -4.357 9.798 -11.035 1.00 88.94 110 ALA A O 1
#

Sequence (110 aa):
MPTRRSDVLSDPLTFATGEDESLASIVGRLATETKSLATAEVAVYKAKFGETASAYKSAAMFFAVAVVLALAALIALLVGAILTVATLVGPGWATAIVVVAVLAVAAILA